Protein AF-A0A7S2Q6Z3-F1 (afdb_monomer_lite)

pLDDT: mean 83.71, std 16.45, range [35.47, 98.19]

Secondary structure (DSSP, 8-state):
-----HHHHHHHHTTPPPTTHHHHHHHHHHHHHH-TTSPPEEEEETHHHHHHHHHHHHHTT-TTT--SEEEEES----TTSPPPPPPSSSEEEEE--TT-STTTT---TTHHHHTTSS--

InterPro domains:
  IPR029058 Alpha/Beta hydrolase fold [SSF53474] (17-98)

Radius of gyration: 14.67 Å; chains: 1; bounding box: 47×22×41 Å

Sequence (120 aa):
LVPRDLGDDALVALGYPPSRVEEVERVYKSYRDQFPSYTSYGCGHSLGGTVLHELACKFEGELAYAFDRVDVFNAGGSPLQKRSPPLRRTRFLSHRVEGDLFSLFYEPPGAASACRSSTE

Foldseek 3Di:
DDDDPVVQLVCQQQQHQGPCLVVVLVVQVVVLVVVQPDAAEEEEEASSLSSQQVQQLVCLVPVSRHHQEYEYELYAHYPNHDAAADRDRYHYHYHYDPPRPRCPHPDHHNNVVVVPPPPD

Organism: NCBI:txid1333877

Structure (mmCIF, N/CA/C/O backbone):
data_AF-A0A7S2Q6Z3-F1
#
_entry.id   AF-A0A7S2Q6Z3-F1
#
loop_
_atom_site.group_PDB
_atom_site.id
_atom_site.type_symbol
_atom_site.label_atom_id
_atom_site.label_alt_id
_atom_site.label_comp_id
_atom_site.label_asym_id
_atom_site.label_entity_id
_atom_site.label_seq_id
_atom_site.pdbx_PDB_ins_code
_atom_site.Cartn_x
_atom_site.Cartn_y
_atom_site.Cartn_z
_atom_site.occupancy
_atom_site.B_iso_or_equiv
_atom_site.auth_seq_id
_atom_site.auth_comp_id
_atom_site.auth_asym_id
_atom_site.auth_atom_id
_atom_site.pdbx_PDB_model_num
ATOM 1 N N . LEU A 1 1 ? -1.853 -7.915 -25.791 1.00 40.66 1 LEU A N 1
ATOM 2 C CA . LEU A 1 1 ? -0.914 -6.783 -25.621 1.00 40.66 1 LEU A CA 1
ATOM 3 C C . LEU A 1 1 ? -1.713 -5.655 -24.987 1.00 40.66 1 LEU A C 1
ATOM 5 O O . LEU A 1 1 ? -2.461 -4.981 -25.676 1.00 40.66 1 LEU A O 1
ATOM 9 N N . VAL A 1 2 ? -1.716 -5.615 -23.656 1.00 44.31 2 VAL A N 1
ATOM 10 C CA . VAL A 1 2 ? -2.582 -4.742 -22.845 1.00 44.31 2 VAL A CA 1
ATOM 11 C C . VAL A 1 2 ? -2.074 -3.302 -22.977 1.00 44.31 2 VAL A C 1
ATOM 13 O O . VAL A 1 2 ? -0.855 -3.125 -22.917 1.00 44.31 2 VAL A O 1
ATOM 16 N N . PRO A 1 3 ? -2.934 -2.285 -23.184 1.00 51.00 3 PRO A N 1
ATOM 17 C CA . PRO A 1 3 ? -2.458 -0.918 -23.285 1.00 51.00 3 PRO A CA 1
ATOM 18 C C . PRO A 1 3 ? -1.981 -0.503 -21.892 1.00 51.00 3 PRO A C 1
ATOM 20 O O . PRO A 1 3 ? -2.779 -0.355 -20.969 1.00 51.00 3 PRO A O 1
ATOM 23 N N . ARG A 1 4 ? -0.659 -0.404 -21.728 1.00 52.91 4 ARG A N 1
ATOM 24 C CA . ARG A 1 4 ? -0.051 0.283 -20.590 1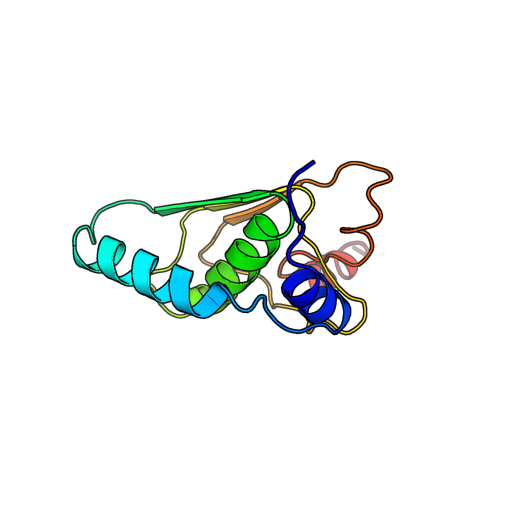.00 52.91 4 ARG A CA 1
ATOM 25 C C . ARG A 1 4 ? -0.590 1.706 -20.569 1.00 52.91 4 ARG A C 1
ATOM 27 O O . ARG A 1 4 ? -0.593 2.374 -21.605 1.00 52.91 4 ARG A O 1
ATOM 34 N N . ASP A 1 5 ? -1.040 2.145 -19.405 1.00 64.88 5 ASP A N 1
ATOM 35 C CA . ASP A 1 5 ? -1.396 3.536 -19.182 1.00 64.88 5 ASP A CA 1
ATOM 36 C C . ASP A 1 5 ? -0.091 4.333 -19.068 1.00 64.88 5 ASP A C 1
ATOM 38 O O . ASP A 1 5 ? 0.477 4.502 -17.991 1.00 64.88 5 ASP A O 1
ATOM 42 N N . LEU A 1 6 ? 0.445 4.740 -20.225 1.00 62.88 6 LEU A N 1
ATOM 43 C CA . LEU A 1 6 ? 1.714 5.468 -20.336 1.00 62.88 6 LEU A CA 1
ATOM 44 C C . LEU A 1 6 ? 1.729 6.740 -19.476 1.00 62.88 6 LEU A C 1
ATOM 46 O O . LEU A 1 6 ? 2.805 7.210 -19.113 1.00 62.88 6 LEU A O 1
ATOM 50 N N . GLY A 1 7 ? 0.552 7.293 -19.158 1.00 65.19 7 GLY A N 1
ATOM 51 C CA . GLY A 1 7 ? 0.412 8.435 -18.264 1.00 65.19 7 GLY A CA 1
ATOM 52 C C . GLY A 1 7 ? 0.781 8.093 -16.823 1.00 65.19 7 GLY A C 1
ATOM 53 O O . GLY A 1 7 ? 1.586 8.798 -16.221 1.00 65.19 7 GLY A O 1
ATOM 54 N N . ASP A 1 8 ? 0.267 6.985 -16.290 1.00 66.25 8 ASP A N 1
ATOM 55 C CA . ASP A 1 8 ? 0.613 6.523 -14.943 1.00 66.25 8 ASP A CA 1
ATOM 56 C C . ASP A 1 8 ? 2.082 6.076 -14.859 1.00 66.25 8 ASP A C 1
ATOM 58 O O . ASP A 1 8 ? 2.771 6.417 -13.898 1.00 66.25 8 ASP A O 1
ATOM 62 N N . ASP A 1 9 ? 2.601 5.400 -15.890 1.00 66.44 9 ASP A N 1
ATOM 63 C CA . ASP A 1 9 ? 4.024 5.036 -15.955 1.00 66.44 9 ASP A CA 1
ATOM 64 C C . ASP A 1 9 ? 4.925 6.290 -15.956 1.00 66.44 9 ASP A C 1
ATOM 66 O O . ASP A 1 9 ? 5.970 6.313 -15.301 1.00 66.44 9 ASP A O 1
ATOM 70 N N . ALA A 1 10 ? 4.513 7.361 -16.649 1.00 63.88 10 ALA A N 1
ATOM 71 C CA . ALA A 1 10 ? 5.224 8.638 -16.655 1.00 63.88 10 ALA A CA 1
ATOM 72 C C . ALA A 1 10 ? 5.144 9.363 -15.302 1.00 63.88 10 ALA A C 1
ATOM 74 O O . ALA A 1 10 ? 6.148 9.918 -14.8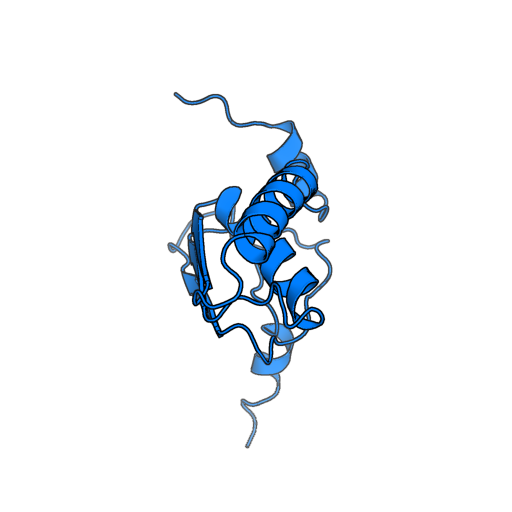57 1.00 63.88 10 ALA A O 1
ATOM 75 N N . LEU A 1 11 ? 3.992 9.337 -14.622 1.00 70.62 11 LEU A N 1
ATOM 76 C CA . LEU A 1 11 ? 3.850 9.886 -13.269 1.00 70.62 11 LEU A CA 1
ATOM 77 C C . LEU A 1 11 ? 4.782 9.172 -12.292 1.00 70.62 11 LEU A C 1
ATOM 79 O O . LEU A 1 11 ? 5.553 9.836 -11.597 1.00 70.62 11 LEU A O 1
ATOM 83 N N . VAL A 1 12 ? 4.786 7.837 -12.313 1.00 66.31 12 VAL A N 1
ATOM 84 C CA . VAL A 1 12 ? 5.691 7.031 -11.488 1.00 66.31 12 VAL A CA 1
ATOM 85 C C . VAL A 1 12 ? 7.144 7.361 -11.810 1.00 66.31 12 VAL A C 1
ATOM 87 O O . VAL A 1 12 ? 7.912 7.620 -10.888 1.00 66.31 12 VAL A O 1
ATOM 90 N N . ALA A 1 13 ? 7.524 7.439 -13.091 1.00 67.00 13 ALA A N 1
ATOM 91 C CA . ALA A 1 13 ? 8.881 7.803 -13.505 1.00 67.00 13 ALA A CA 1
ATOM 92 C C . ALA A 1 13 ? 9.299 9.206 -13.023 1.00 67.00 13 ALA A C 1
ATOM 94 O O . ALA A 1 13 ? 10.459 9.423 -12.668 1.00 67.00 13 ALA A O 1
ATOM 95 N N . LEU A 1 14 ? 8.358 10.146 -12.949 1.00 66.81 14 LEU A N 1
ATOM 96 C CA . LEU A 1 14 ? 8.569 11.496 -12.424 1.00 66.81 14 LEU A CA 1
ATOM 97 C C . LEU A 1 14 ? 8.475 11.582 -10.888 1.00 66.81 14 LEU A C 1
ATOM 99 O O . LEU A 1 14 ? 8.670 12.659 -10.330 1.00 66.81 14 LEU A O 1
ATOM 103 N N . GLY A 1 15 ? 8.227 10.463 -10.198 1.00 65.56 15 GLY A N 1
ATOM 104 C CA . GLY A 1 15 ? 8.157 10.391 -8.736 1.00 65.56 15 GLY A CA 1
ATOM 105 C C . GLY A 1 15 ? 6.807 10.804 -8.141 1.00 65.56 15 GLY A C 1
ATOM 106 O O . GLY A 1 15 ? 6.728 11.028 -6.933 1.00 65.56 15 GLY A O 1
ATOM 107 N N . TYR A 1 16 ? 5.760 10.908 -8.962 1.00 70.94 16 TYR A N 1
ATOM 108 C CA . TYR A 1 16 ? 4.392 11.192 -8.531 1.00 70.94 16 TYR A CA 1
ATOM 109 C C . TYR A 1 16 ? 3.602 9.899 -8.276 1.00 70.94 16 TYR A C 1
ATOM 111 O O . TYR A 1 16 ? 3.852 8.882 -8.931 1.00 70.94 16 TYR A O 1
ATOM 119 N N . PRO A 1 17 ? 2.627 9.923 -7.347 1.00 73.88 17 PRO A N 1
ATOM 120 C CA . PRO A 1 17 ? 1.728 8.796 -7.151 1.00 73.88 17 PRO A CA 1
ATOM 121 C C . PRO A 1 17 ? 0.898 8.540 -8.424 1.00 73.88 17 PRO A C 1
ATOM 123 O O . PRO A 1 17 ? 0.555 9.495 -9.130 1.00 73.88 17 PRO A O 1
ATOM 126 N N . PRO A 1 18 ? 0.532 7.277 -8.714 1.00 79.81 18 PRO A N 1
ATOM 127 C CA . PRO A 1 18 ? -0.397 6.959 -9.794 1.00 79.81 18 PRO A CA 1
ATOM 128 C C . PRO A 1 18 ? -1.721 7.721 -9.671 1.00 79.81 18 PRO A C 1
ATOM 130 O O . PRO A 1 18 ? -2.257 7.863 -8.569 1.00 79.81 18 PRO A O 1
ATOM 133 N N . SER A 1 19 ? -2.312 8.122 -10.799 1.00 79.75 19 SER A N 1
ATOM 134 C CA . SER A 1 19 ? -3.598 8.841 -10.841 1.00 79.75 19 SER A CA 1
ATOM 135 C C . SER A 1 19 ? -4.736 8.071 -10.159 1.00 79.75 19 SER A C 1
ATOM 137 O O . SER A 1 19 ? -5.651 8.652 -9.578 1.00 79.75 19 SER A O 1
ATOM 139 N N . ARG A 1 20 ? -4.643 6.737 -10.166 1.00 81.44 20 ARG A N 1
ATOM 140 C CA . ARG A 1 20 ? -5.635 5.820 -9.592 1.00 81.44 20 ARG A CA 1
ATOM 141 C C . ARG A 1 20 ? -5.640 5.761 -8.064 1.00 81.44 20 ARG A C 1
ATOM 143 O O . ARG A 1 20 ? -6.561 5.166 -7.507 1.00 81.44 20 ARG A O 1
ATOM 150 N N . VAL A 1 21 ? -4.647 6.334 -7.372 1.00 86.62 21 VAL A N 1
ATOM 151 C CA . VAL A 1 21 ? -4.541 6.219 -5.904 1.00 86.62 21 VAL A CA 1
ATOM 152 C C . VAL A 1 21 ? -5.793 6.758 -5.210 1.00 86.62 21 VAL A C 1
ATOM 154 O O . VAL A 1 21 ? -6.341 6.070 -4.354 1.00 86.62 21 VAL A O 1
ATOM 157 N N . GLU A 1 22 ? -6.292 7.929 -5.611 1.00 89.38 22 GLU A N 1
ATOM 158 C CA . GLU A 1 22 ? -7.461 8.559 -4.977 1.00 89.38 22 GLU A CA 1
ATOM 159 C C . GLU A 1 22 ? -8.750 7.750 -5.172 1.00 89.38 22 GLU A C 1
ATOM 161 O O . GLU A 1 22 ? -9.559 7.603 -4.251 1.00 89.38 22 GLU A O 1
ATOM 166 N N . GLU A 1 23 ? -8.946 7.183 -6.365 1.00 91.00 23 GLU A N 1
ATOM 167 C CA . GLU A 1 23 ? -10.118 6.358 -6.651 1.00 91.00 23 GLU A CA 1
ATOM 168 C C . GLU A 1 23 ? -10.102 5.070 -5.821 1.00 91.00 23 GLU A C 1
ATOM 170 O O . GLU A 1 23 ? -11.103 4.738 -5.177 1.00 91.00 23 GLU A O 1
ATOM 175 N N . VAL A 1 24 ? -8.964 4.368 -5.800 1.00 93.50 24 VAL A N 1
ATOM 176 C CA . VAL A 1 24 ? -8.810 3.119 -5.043 1.00 93.50 24 VAL A CA 1
ATOM 177 C C . VAL A 1 24 ? -8.923 3.381 -3.543 1.00 93.50 24 VAL A C 1
ATOM 179 O O . VAL A 1 24 ? -9.579 2.610 -2.844 1.00 93.50 24 VAL A O 1
ATOM 182 N N . GLU A 1 25 ? -8.365 4.489 -3.050 1.00 95.69 25 GLU A N 1
ATOM 183 C CA . GLU A 1 25 ? -8.519 4.922 -1.662 1.00 95.69 25 GLU A CA 1
ATOM 184 C C . GLU A 1 25 ? -9.994 5.059 -1.280 1.00 95.69 25 GLU A C 1
ATOM 186 O O . GLU A 1 25 ? -10.434 4.482 -0.285 1.00 95.69 25 GLU A O 1
ATOM 191 N N . ARG A 1 26 ? -10.767 5.800 -2.083 1.00 96.81 26 ARG A N 1
ATOM 192 C CA . ARG A 1 26 ? -12.192 6.047 -1.837 1.00 96.81 26 ARG A CA 1
ATOM 193 C C . ARG A 1 26 ? -12.984 4.742 -1.795 1.00 96.81 26 ARG A C 1
ATOM 195 O O . ARG A 1 26 ? -13.798 4.548 -0.894 1.00 96.81 26 ARG A O 1
ATOM 202 N N . VAL A 1 27 ? -12.741 3.846 -2.752 1.00 96.69 27 VAL A N 1
ATOM 203 C CA . VAL A 1 27 ? -13.408 2.538 -2.803 1.00 96.69 27 VAL A CA 1
ATOM 204 C C . VAL A 1 27 ? -13.031 1.700 -1.583 1.00 96.69 27 VAL A C 1
ATOM 206 O O . VAL A 1 27 ? -13.915 1.174 -0.908 1.00 96.69 27 VAL A O 1
ATOM 209 N N . TYR A 1 28 ? -11.745 1.619 -1.242 1.00 97.12 28 TYR A N 1
ATOM 210 C CA . TYR A 1 28 ? -11.279 0.866 -0.080 1.00 97.12 28 TYR A CA 1
ATOM 211 C C . TYR A 1 28 ? -11.867 1.396 1.235 1.00 97.12 28 TYR A C 1
ATOM 213 O O . TYR A 1 28 ? -12.397 0.604 2.017 1.00 97.12 28 TYR A O 1
ATOM 221 N N . LYS A 1 29 ? -11.852 2.719 1.455 1.00 97.62 29 LYS A N 1
ATOM 222 C CA . LYS A 1 29 ? -12.472 3.351 2.631 1.00 97.62 29 LYS A CA 1
ATOM 223 C C . LYS A 1 29 ? -13.949 2.977 2.743 1.00 97.62 29 LYS A C 1
ATOM 225 O O . LYS A 1 29 ? -14.365 2.499 3.790 1.00 97.62 29 LYS A O 1
ATOM 230 N N . SER A 1 30 ? -14.697 3.025 1.636 1.00 97.81 30 SER A N 1
ATOM 231 C CA . SER A 1 30 ? -16.118 2.648 1.637 1.00 97.81 30 SER A CA 1
ATOM 232 C C . SER A 1 30 ? -16.380 1.199 2.076 1.00 97.81 30 SER A C 1
ATOM 234 O O . SER A 1 30 ? -17.395 0.927 2.717 1.00 97.81 30 SER A O 1
ATOM 236 N N . TYR A 1 31 ? -15.474 0.262 1.769 1.00 97.00 31 TYR A N 1
ATOM 237 C CA . TYR A 1 31 ? -15.580 -1.124 2.235 1.00 97.00 31 TYR A CA 1
ATOM 238 C C . TYR A 1 31 ? -15.149 -1.276 3.693 1.00 97.00 31 TYR A C 1
ATOM 240 O O . TYR A 1 31 ? -15.783 -2.017 4.441 1.00 97.00 31 TYR A O 1
ATOM 248 N N . ARG A 1 32 ? -14.097 -0.570 4.118 1.00 96.75 32 ARG A N 1
ATOM 249 C CA . ARG A 1 32 ? -13.658 -0.549 5.520 1.00 96.75 32 ARG A CA 1
ATOM 250 C C . ARG A 1 32 ? -14.729 0.019 6.445 1.00 96.75 32 ARG A C 1
ATOM 252 O O . ARG A 1 32 ? -14.933 -0.540 7.516 1.00 96.75 32 ARG A O 1
ATOM 259 N N . ASP A 1 33 ? -15.450 1.043 6.002 1.00 97.38 33 ASP A N 1
ATOM 260 C CA . ASP A 1 33 ? -16.559 1.638 6.750 1.00 97.38 33 ASP A CA 1
ATOM 261 C C . ASP A 1 33 ? -17.743 0.672 6.892 1.00 97.38 33 ASP A C 1
ATOM 263 O O . ASP A 1 33 ? -18.373 0.606 7.946 1.00 97.38 33 ASP A O 1
ATOM 267 N N . GLN A 1 34 ? -18.031 -0.117 5.851 1.00 98.06 34 GLN A N 1
ATOM 268 C CA . GLN A 1 34 ? -19.087 -1.137 5.881 1.00 98.06 34 GLN A CA 1
ATOM 269 C C . GLN A 1 34 ? -18.707 -2.365 6.721 1.00 98.06 34 GLN A C 1
ATOM 271 O O . GLN A 1 34 ? -19.571 -2.972 7.353 1.00 98.06 34 GLN A O 1
ATOM 276 N N . PHE A 1 35 ? -17.422 -2.728 6.747 1.00 97.00 35 PHE A N 1
ATOM 277 C CA . PHE A 1 35 ? -16.913 -3.924 7.422 1.00 97.00 35 PHE A CA 1
ATOM 278 C C . PHE A 1 35 ? -15.733 -3.593 8.357 1.00 97.00 35 PHE A C 1
ATOM 280 O O . PHE A 1 35 ? -14.614 -4.079 8.149 1.00 97.00 35 PHE A O 1
ATOM 287 N N . PRO A 1 36 ? -15.951 -2.793 9.419 1.00 96.06 36 PRO A N 1
ATOM 288 C CA . PRO A 1 36 ? -14.863 -2.244 10.235 1.00 96.06 36 PRO A CA 1
ATOM 289 C C . PRO A 1 36 ? -14.092 -3.308 11.026 1.00 96.06 36 PRO A C 1
ATOM 291 O O . PRO A 1 36 ? -12.914 -3.121 11.335 1.00 96.06 36 PRO A O 1
ATOM 294 N N . SER A 1 37 ? -14.731 -4.441 11.330 1.00 96.12 37 SER A N 1
ATOM 295 C CA . SER A 1 37 ? -14.131 -5.550 12.079 1.00 96.12 37 SER A CA 1
ATOM 296 C C . SER A 1 37 ? -13.229 -6.458 11.241 1.00 96.12 37 SER A C 1
ATOM 298 O O . SER A 1 37 ? -12.545 -7.308 11.806 1.00 96.12 37 SER A O 1
ATOM 300 N N . TYR A 1 38 ? -13.231 -6.324 9.912 1.00 96.31 38 TYR A N 1
ATOM 301 C CA . TYR A 1 38 ? -12.442 -7.206 9.053 1.00 96.31 38 TYR A CA 1
ATOM 302 C C . TYR A 1 38 ? -10.962 -6.845 9.146 1.00 96.31 38 TYR A C 1
ATOM 304 O O . TYR A 1 38 ? -10.604 -5.672 9.238 1.00 96.31 38 TYR A O 1
ATOM 312 N N . THR A 1 39 ? -10.090 -7.842 9.072 1.00 96.44 39 THR A N 1
ATOM 313 C CA . THR A 1 39 ? -8.660 -7.606 8.865 1.00 96.44 39 THR A CA 1
ATOM 314 C C . THR A 1 39 ? -8.415 -7.351 7.383 1.00 96.44 39 THR A C 1
ATOM 316 O O . THR A 1 39 ? -8.871 -8.123 6.539 1.00 96.44 39 THR A O 1
ATOM 319 N N . SER A 1 40 ? -7.715 -6.269 7.052 1.00 97.06 40 SER A N 1
ATOM 320 C CA . SER A 1 40 ? -7.427 -5.905 5.667 1.00 97.06 40 SER A CA 1
ATOM 321 C C . SER A 1 40 ? -6.020 -6.321 5.249 1.00 97.06 40 SER A C 1
ATOM 323 O O . SER A 1 40 ? -5.028 -6.089 5.941 1.00 97.06 40 SER A O 1
ATOM 325 N N . TYR A 1 41 ? -5.951 -6.906 4.057 1.00 97.75 41 TYR A N 1
ATOM 326 C CA . TYR A 1 41 ? -4.723 -7.287 3.377 1.00 97.75 41 TYR A CA 1
ATOM 327 C C . TYR A 1 41 ? -4.699 -6.632 2.001 1.00 97.75 41 TYR A C 1
ATOM 329 O O . TYR A 1 41 ? -5.731 -6.558 1.333 1.00 97.75 41 TYR A O 1
ATOM 337 N N . GLY A 1 42 ? -3.531 -6.159 1.578 1.00 96.75 42 GLY A N 1
ATOM 338 C CA . GLY A 1 42 ? -3.331 -5.571 0.258 1.00 96.75 42 GLY A CA 1
ATOM 339 C C . GLY A 1 42 ? -2.328 -6.373 -0.557 1.00 96.75 42 GLY A C 1
ATOM 340 O O . GLY A 1 42 ? -1.322 -6.836 -0.027 1.00 96.75 42 GLY A O 1
ATOM 341 N N . CYS A 1 43 ? -2.566 -6.520 -1.856 1.00 97.12 43 CYS A N 1
ATOM 342 C CA . CYS A 1 43 ? -1.520 -6.977 -2.760 1.00 97.12 43 CYS A CA 1
ATOM 343 C C . CYS A 1 43 ? -1.622 -6.293 -4.119 1.00 97.12 43 CYS A C 1
ATOM 345 O O . CYS A 1 43 ? -2.704 -5.873 -4.531 1.00 97.12 43 CYS A O 1
ATOM 347 N N . GLY A 1 44 ? -0.492 -6.163 -4.808 1.00 94.00 44 GLY A N 1
ATOM 348 C CA . GLY A 1 44 ? -0.466 -5.525 -6.116 1.00 94.00 44 GLY A CA 1
ATOM 349 C C . GLY A 1 44 ? 0.808 -5.814 -6.89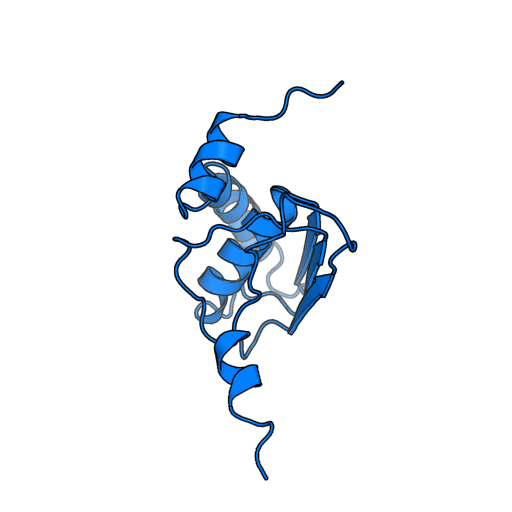2 1.00 94.00 44 GLY A C 1
ATOM 350 O O . GLY A 1 44 ? 1.894 -5.889 -6.323 1.00 94.00 44 GLY A O 1
ATOM 351 N N . HIS A 1 45 ? 0.673 -5.956 -8.207 1.00 90.69 45 HIS A N 1
ATOM 352 C CA . HIS A 1 45 ? 1.795 -6.093 -9.134 1.00 90.69 45 HIS A CA 1
ATOM 353 C C . HIS A 1 45 ? 1.973 -4.813 -9.952 1.00 90.69 45 HIS A C 1
ATOM 355 O O . HIS A 1 45 ? 0.979 -4.164 -10.290 1.00 90.69 45 HIS A O 1
ATOM 361 N N . SER A 1 46 ? 3.221 -4.453 -10.266 1.00 87.88 46 SER A N 1
ATOM 362 C CA . SER A 1 46 ? 3.556 -3.302 -11.110 1.00 87.88 46 SER A CA 1
ATOM 363 C C . SER A 1 46 ? 2.871 -2.023 -10.604 1.00 87.88 46 SER A C 1
ATOM 365 O O . SER A 1 46 ? 3.025 -1.679 -9.430 1.00 87.88 46 SER A O 1
ATOM 367 N N . LEU A 1 47 ? 2.070 -1.352 -11.435 1.00 86.44 47 LEU A N 1
ATOM 368 C CA . LEU A 1 47 ? 1.316 -0.156 -11.057 1.00 86.44 47 LEU A CA 1
ATOM 369 C C . LEU A 1 47 ? 0.410 -0.378 -9.836 1.00 86.44 47 LEU A C 1
ATOM 371 O O . LEU A 1 47 ? 0.330 0.477 -8.957 1.00 86.44 47 LEU A O 1
ATOM 375 N N . GLY A 1 48 ? -0.234 -1.545 -9.740 1.00 89.25 48 GLY A N 1
ATOM 376 C CA . GLY A 1 48 ? -1.047 -1.900 -8.576 1.00 89.25 48 GLY A CA 1
ATOM 377 C C . GLY A 1 48 ? -0.207 -2.004 -7.302 1.00 89.25 48 GLY A C 1
ATOM 378 O O . GLY A 1 48 ? -0.652 -1.594 -6.237 1.00 89.25 48 GLY A O 1
ATOM 379 N N . GLY A 1 49 ? 1.034 -2.485 -7.411 1.00 92.69 49 GLY A N 1
ATOM 380 C CA . GLY A 1 49 ? 1.987 -2.487 -6.302 1.00 92.69 49 GLY A CA 1
ATOM 381 C C . GLY A 1 49 ? 2.344 -1.070 -5.848 1.00 92.69 49 GLY A C 1
ATOM 382 O O . GLY A 1 49 ? 2.372 -0.797 -4.651 1.00 92.69 49 GLY A O 1
ATOM 383 N N . THR A 1 50 ? 2.542 -0.144 -6.790 1.00 91.19 50 THR A N 1
ATOM 384 C CA . THR A 1 50 ? 2.793 1.272 -6.476 1.00 91.19 50 THR A CA 1
ATOM 385 C C . THR A 1 50 ? 1.580 1.933 -5.817 1.00 91.19 50 THR A C 1
ATOM 387 O O . THR A 1 50 ? 1.739 2.623 -4.816 1.00 91.19 50 THR A O 1
ATOM 390 N N . VAL A 1 51 ? 0.358 1.663 -6.288 1.00 93.12 51 VAL A N 1
ATOM 391 C CA . VAL A 1 51 ? -0.869 2.145 -5.624 1.00 93.12 51 VAL A CA 1
ATOM 392 C C . VAL A 1 51 ? -0.955 1.625 -4.187 1.00 93.12 51 VAL A C 1
ATOM 394 O O . VAL A 1 51 ? -1.211 2.396 -3.265 1.00 93.12 51 VAL A O 1
ATOM 397 N N . LEU A 1 52 ? -0.700 0.332 -3.970 1.00 96.06 52 LEU A N 1
ATOM 398 C CA . LEU A 1 52 ? -0.729 -0.264 -2.633 1.00 96.06 52 LEU A CA 1
ATOM 399 C C . LEU A 1 52 ? 0.378 0.283 -1.716 1.00 96.06 52 LEU A C 1
ATOM 401 O O . LEU A 1 52 ? 0.133 0.433 -0.520 1.00 96.06 52 LEU A O 1
ATOM 405 N N . HIS A 1 53 ? 1.554 0.630 -2.253 1.00 94.88 53 HIS A N 1
ATOM 406 C CA . HIS A 1 53 ? 2.583 1.367 -1.510 1.00 94.88 53 HIS A CA 1
ATOM 407 C C . HIS A 1 53 ? 2.034 2.697 -0.988 1.00 94.88 53 HIS A C 1
ATOM 409 O O . HIS A 1 53 ? 2.113 2.963 0.211 1.00 94.88 53 HIS A O 1
ATOM 415 N N . GLU A 1 54 ? 1.454 3.515 -1.868 1.00 94.12 54 GLU A N 1
ATOM 416 C CA . GLU A 1 54 ? 0.931 4.835 -1.499 1.00 94.12 54 GLU A CA 1
ATOM 417 C C . GLU A 1 54 ? -0.186 4.731 -0.455 1.00 94.12 54 GLU A C 1
ATOM 419 O O . GLU A 1 54 ? -0.166 5.445 0.549 1.00 94.12 54 GLU A O 1
ATOM 424 N N . LEU A 1 55 ? -1.119 3.788 -0.624 1.00 96.00 55 LEU A N 1
ATOM 425 C CA . LEU A 1 55 ? -2.200 3.573 0.342 1.00 96.00 55 LEU A CA 1
ATOM 426 C C . LEU A 1 55 ? -1.683 3.097 1.703 1.00 96.00 55 LEU A C 1
ATOM 428 O O . LEU A 1 55 ? -2.143 3.590 2.731 1.00 96.00 55 LEU A O 1
ATOM 432 N N . ALA A 1 56 ? -0.717 2.174 1.731 1.00 96.50 56 ALA A N 1
ATOM 433 C CA . ALA A 1 56 ? -0.117 1.705 2.979 1.00 96.50 56 ALA A CA 1
ATOM 434 C C . ALA A 1 56 ? 0.567 2.850 3.742 1.00 96.50 56 ALA A C 1
ATOM 436 O O . ALA A 1 56 ? 0.374 2.997 4.948 1.00 96.50 56 ALA A O 1
ATOM 437 N N . CYS A 1 57 ? 1.313 3.697 3.029 1.00 94.81 57 CYS A N 1
ATOM 438 C CA . CYS A 1 57 ? 1.958 4.876 3.601 1.00 94.81 57 CYS A CA 1
ATOM 439 C C . CYS A 1 57 ? 0.940 5.904 4.103 1.00 94.81 57 CYS A C 1
ATOM 441 O O . CYS A 1 57 ? 1.099 6.438 5.201 1.00 94.81 57 CYS A O 1
ATOM 443 N N . LYS A 1 58 ? -0.125 6.158 3.333 1.00 94.50 58 LYS A N 1
ATOM 444 C CA . LYS A 1 58 ? -1.188 7.098 3.704 1.00 94.50 58 LYS A CA 1
ATOM 445 C C . LYS A 1 58 ? -1.952 6.642 4.949 1.00 94.50 58 LYS A C 1
ATOM 447 O O . LYS A 1 58 ? -2.179 7.440 5.854 1.00 94.50 58 LYS A O 1
ATOM 452 N N . PHE A 1 59 ? -2.307 5.360 5.029 1.00 96.19 59 PHE A N 1
ATOM 453 C CA . PHE A 1 59 ? -3.111 4.824 6.131 1.00 96.19 59 PHE A CA 1
ATOM 454 C C . PHE A 1 59 ? -2.323 4.455 7.382 1.00 96.19 59 PHE A C 1
ATOM 456 O O . PHE A 1 59 ? -2.929 4.105 8.392 1.00 96.19 59 PHE A O 1
ATOM 463 N N . GLU A 1 60 ? -1.000 4.599 7.383 1.00 93.62 60 GLU A N 1
ATOM 464 C CA . GLU A 1 60 ? -0.186 4.366 8.578 1.00 93.62 60 GLU A CA 1
ATOM 465 C C . GLU A 1 60 ? -0.658 5.201 9.781 1.00 93.62 60 GLU A C 1
ATOM 467 O O . GLU A 1 60 ? -0.572 4.742 10.920 1.00 93.62 60 GLU A O 1
ATOM 472 N N . GLY A 1 61 ? -1.192 6.407 9.546 1.00 91.88 61 GLY A N 1
ATOM 473 C CA . GLY A 1 61 ? -1.776 7.273 10.577 1.00 91.88 61 GLY A CA 1
ATOM 474 C C . GLY A 1 61 ? -3.269 7.052 10.858 1.00 91.88 61 GLY A C 1
ATOM 475 O O . GLY A 1 61 ? -3.771 7.547 11.865 1.00 91.88 61 GLY A O 1
ATOM 476 N N . GLU A 1 62 ? -3.983 6.307 10.013 1.00 95.12 62 GLU A N 1
ATOM 477 C CA . GLU A 1 62 ? -5.441 6.153 10.066 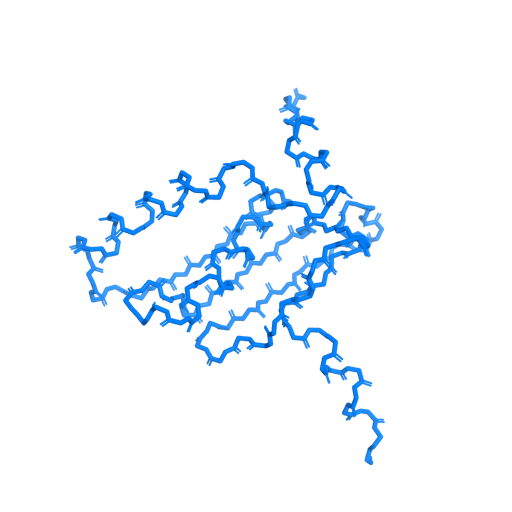1.00 95.12 62 GLU A CA 1
ATOM 478 C C . GLU A 1 62 ? -5.819 4.715 10.468 1.00 95.12 62 GLU A C 1
ATOM 480 O O . GLU A 1 62 ? -6.057 3.855 9.624 1.00 95.12 62 GLU A O 1
ATOM 485 N N . LEU A 1 63 ? -5.907 4.449 11.779 1.00 92.19 63 LEU A N 1
ATOM 486 C CA . LEU A 1 63 ? -6.150 3.107 12.349 1.00 92.19 63 LEU A CA 1
ATOM 487 C C . LEU A 1 63 ? -7.346 2.353 11.743 1.00 92.19 63 LEU A C 1
ATOM 489 O O . LEU A 1 63 ? -7.286 1.136 11.613 1.00 92.19 63 LEU A O 1
ATOM 493 N N . ALA A 1 64 ? -8.416 3.055 11.363 1.00 95.62 64 ALA A N 1
ATOM 494 C CA . ALA A 1 64 ? -9.593 2.438 10.750 1.00 95.62 64 ALA A CA 1
ATOM 495 C C . ALA A 1 64 ? -9.294 1.811 9.372 1.00 95.62 64 ALA A C 1
ATOM 497 O O . ALA A 1 64 ? -9.948 0.845 8.968 1.00 95.62 64 ALA A O 1
ATOM 498 N N . TYR A 1 65 ? -8.283 2.324 8.668 1.00 97.25 65 TYR A N 1
ATOM 499 C CA . TYR A 1 65 ? -7.977 1.983 7.279 1.00 97.25 65 TYR A CA 1
ATOM 500 C C . TYR A 1 65 ? -6.610 1.314 7.101 1.00 97.25 65 TYR A C 1
ATOM 502 O O . TYR A 1 65 ? -6.353 0.765 6.030 1.00 97.25 65 TYR A O 1
ATOM 510 N N . ALA A 1 66 ? -5.751 1.317 8.123 1.00 96.88 66 ALA A N 1
ATOM 511 C CA . ALA A 1 66 ? -4.455 0.646 8.081 1.00 96.88 66 ALA A CA 1
ATOM 512 C C . ALA A 1 66 ? -4.597 -0.833 7.683 1.00 96.88 66 ALA A C 1
ATOM 514 O O . ALA A 1 66 ? -5.516 -1.524 8.128 1.00 96.88 66 ALA A O 1
ATOM 515 N N . PHE A 1 67 ? -3.684 -1.308 6.837 1.00 97.62 67 PHE A N 1
ATOM 516 C CA . PHE A 1 67 ? -3.601 -2.720 6.479 1.00 97.62 67 PHE A CA 1
ATOM 517 C C . PHE A 1 67 ? -2.872 -3.495 7.577 1.00 97.62 67 PHE A C 1
ATOM 519 O O . PHE A 1 67 ? -1.974 -2.966 8.226 1.00 97.62 67 PHE A O 1
ATOM 526 N N . ASP A 1 68 ? -3.200 -4.773 7.737 1.00 97.62 68 ASP A N 1
ATOM 527 C CA . ASP A 1 68 ? -2.393 -5.684 8.556 1.00 97.62 68 ASP A CA 1
ATOM 528 C C . ASP A 1 68 ? -1.113 -6.083 7.803 1.00 97.62 68 ASP A C 1
ATOM 530 O O . ASP A 1 68 ? -0.000 -6.024 8.336 1.00 97.62 68 ASP A O 1
ATOM 534 N N . ARG A 1 69 ? -1.252 -6.412 6.510 1.00 97.88 69 ARG A N 1
ATOM 535 C CA . ARG A 1 69 ? -0.121 -6.696 5.617 1.00 97.88 69 ARG A CA 1
ATOM 536 C C . ARG A 1 69 ? -0.384 -6.246 4.182 1.00 97.88 69 ARG A C 1
ATOM 538 O O . ARG A 1 69 ? -1.495 -6.391 3.670 1.00 97.88 69 ARG A O 1
ATOM 545 N N . VAL A 1 70 ? 0.669 -5.756 3.533 1.00 98.19 70 VAL A N 1
ATOM 546 C CA . VAL A 1 70 ? 0.704 -5.429 2.106 1.00 98.19 70 VAL A CA 1
ATOM 547 C C . VAL A 1 70 ? 1.858 -6.158 1.422 1.00 98.19 70 VAL A C 1
ATOM 549 O O . VAL A 1 70 ? 2.996 -6.082 1.881 1.00 98.19 70 VAL A O 1
ATOM 552 N N . ASP A 1 71 ? 1.556 -6.836 0.316 1.00 97.75 71 ASP A N 1
ATOM 553 C CA . ASP A 1 71 ? 2.509 -7.548 -0.537 1.00 97.75 71 ASP A CA 1
ATOM 554 C C . ASP A 1 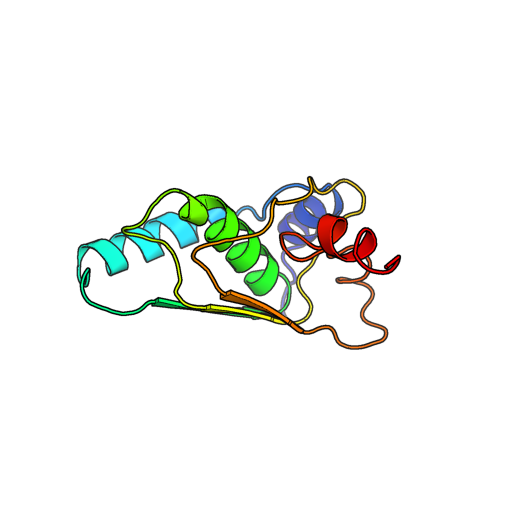71 ? 2.565 -6.905 -1.929 1.00 97.75 71 ASP A C 1
ATOM 556 O O . ASP A 1 71 ? 1.600 -6.966 -2.696 1.00 97.75 71 ASP A O 1
ATOM 560 N N . VAL A 1 72 ? 3.694 -6.301 -2.290 1.00 95.62 72 VAL A N 1
ATOM 561 C CA . VAL A 1 72 ? 3.872 -5.688 -3.613 1.00 95.62 72 VAL A CA 1
ATOM 562 C C . VAL A 1 72 ? 4.880 -6.456 -4.449 1.00 95.62 72 VAL A C 1
ATOM 564 O O . VAL A 1 72 ? 5.901 -6.910 -3.942 1.00 95.62 72 VAL A O 1
ATOM 567 N N . PHE A 1 73 ? 4.604 -6.581 -5.742 1.00 92.81 73 PHE A N 1
ATOM 568 C CA . PHE A 1 73 ? 5.419 -7.347 -6.679 1.00 92.81 73 PHE A CA 1
ATOM 569 C C . PHE A 1 73 ? 5.854 -6.448 -7.830 1.00 92.81 73 PHE A C 1
ATOM 571 O O . PHE A 1 73 ? 5.006 -5.931 -8.557 1.00 92.81 73 PHE A O 1
ATOM 578 N N . ASN A 1 74 ? 7.161 -6.264 -8.010 1.00 89.44 74 ASN A N 1
ATOM 579 C CA . ASN A 1 74 ? 7.739 -5.415 -9.057 1.00 89.44 74 ASN A CA 1
ATOM 580 C C . ASN A 1 74 ? 7.091 -4.023 -9.127 1.00 89.44 74 ASN A C 1
ATOM 582 O O . ASN A 1 74 ? 6.782 -3.526 -10.210 1.00 89.44 74 ASN A O 1
ATOM 586 N N . ALA A 1 75 ? 6.824 -3.420 -7.968 1.00 88.25 75 ALA A N 1
ATOM 587 C CA . ALA A 1 75 ? 6.256 -2.082 -7.914 1.00 88.25 75 ALA A CA 1
ATOM 588 C C . ALA A 1 75 ? 7.174 -1.089 -8.641 1.00 88.25 75 ALA A C 1
ATOM 590 O O . ALA A 1 75 ? 8.401 -1.181 -8.558 1.00 88.25 75 ALA A O 1
ATOM 591 N N . GLY A 1 76 ? 6.564 -0.160 -9.374 1.00 85.06 76 GLY A N 1
ATOM 592 C CA . GLY A 1 76 ? 7.290 0.903 -10.054 1.00 85.06 76 GLY A CA 1
ATOM 593 C C . GLY A 1 76 ? 7.782 1.945 -9.055 1.00 85.06 76 GLY A C 1
ATOM 594 O O . GLY A 1 76 ? 7.069 2.268 -8.100 1.00 85.06 76 GLY A O 1
ATOM 595 N N . GLY A 1 77 ? 8.981 2.473 -9.289 1.00 83.12 77 GLY A N 1
ATOM 596 C CA . GLY A 1 77 ? 9.560 3.558 -8.499 1.00 83.12 77 GLY A CA 1
ATOM 597 C C . GLY A 1 77 ? 10.435 4.476 -9.344 1.00 83.12 77 GLY A C 1
ATOM 598 O O . GLY A 1 77 ? 10.753 4.169 -10.495 1.00 83.12 77 GLY A O 1
ATOM 599 N N . SER A 1 78 ? 10.835 5.604 -8.767 1.00 79.81 78 SER A N 1
ATOM 600 C CA . SER A 1 78 ? 11.634 6.628 -9.447 1.00 79.81 78 SER A CA 1
ATOM 601 C C . SER A 1 78 ? 12.756 7.143 -8.554 1.00 79.81 78 SER A C 1
ATOM 603 O O . SER A 1 78 ? 12.565 7.249 -7.344 1.00 79.81 78 SER A O 1
ATOM 605 N N . PRO A 1 79 ? 13.910 7.544 -9.124 1.00 78.12 79 PRO A N 1
ATOM 606 C CA . PRO A 1 79 ? 14.966 8.201 -8.356 1.00 78.12 79 PRO A CA 1
ATOM 607 C C . PRO A 1 79 ? 14.518 9.538 -7.740 1.00 78.12 79 PRO A C 1
ATOM 609 O O . PRO A 1 79 ? 15.168 10.035 -6.824 1.00 78.12 79 PRO A O 1
ATOM 612 N N . LEU A 1 80 ? 13.424 10.127 -8.238 1.00 78.88 80 LEU A N 1
ATOM 613 C CA . LEU A 1 80 ? 12.824 11.356 -7.713 1.00 78.88 80 LEU A CA 1
ATOM 614 C C . LEU A 1 80 ? 11.731 11.084 -6.671 1.00 78.88 80 LEU A C 1
ATOM 616 O O . LEU A 1 80 ? 11.227 12.024 -6.055 1.00 78.88 80 LEU A O 1
ATOM 620 N N . GLN A 1 81 ? 11.347 9.820 -6.474 1.00 78.06 81 GLN A N 1
ATOM 621 C CA . GLN A 1 81 ? 10.298 9.453 -5.536 1.00 78.06 81 GLN A CA 1
ATOM 622 C C . GLN A 1 81 ? 10.713 9.821 -4.109 1.00 78.06 81 GLN A C 1
ATOM 624 O O . GLN A 1 81 ? 11.814 9.518 -3.640 1.00 78.06 81 GLN A O 1
ATOM 629 N N . LYS A 1 82 ? 9.802 10.475 -3.386 1.00 79.06 82 LYS A N 1
ATOM 630 C CA . LYS A 1 82 ? 10.017 10.781 -1.975 1.00 79.06 82 LYS A CA 1
ATOM 631 C C . LYS A 1 82 ? 10.044 9.482 -1.174 1.00 79.06 82 LYS A C 1
ATOM 633 O O . LYS A 1 82 ? 9.138 8.662 -1.266 1.00 79.06 82 LYS A O 1
ATOM 638 N N . ARG A 1 83 ? 11.063 9.330 -0.332 1.00 85.94 83 ARG A N 1
ATOM 639 C CA . ARG A 1 83 ? 11.186 8.173 0.559 1.00 85.94 83 ARG A CA 1
ATOM 640 C C . ARG A 1 83 ? 10.099 8.172 1.626 1.00 85.94 83 ARG A C 1
ATOM 642 O O . ARG A 1 83 ? 9.925 9.159 2.346 1.00 85.94 83 ARG A O 1
ATOM 649 N N . SER A 1 84 ? 9.448 7.028 1.769 1.00 89.12 84 SER A N 1
ATOM 650 C CA . SER A 1 84 ? 8.439 6.781 2.795 1.00 89.12 84 SER A CA 1
ATOM 651 C C . SER A 1 84 ? 9.093 6.297 4.100 1.00 89.12 84 SER A C 1
ATOM 653 O O . SER A 1 84 ? 10.014 5.470 4.053 1.00 89.12 84 SER A O 1
ATOM 655 N N . PRO A 1 85 ? 8.665 6.795 5.279 1.00 89.62 85 PRO A N 1
ATOM 656 C CA . PRO A 1 85 ? 9.174 6.313 6.562 1.00 89.62 85 PRO A CA 1
ATOM 657 C C . PRO A 1 85 ? 8.791 4.838 6.795 1.00 89.62 85 PRO A C 1
ATOM 659 O O . PRO A 1 85 ? 7.875 4.334 6.144 1.00 89.62 85 PRO A O 1
ATOM 662 N N . PRO A 1 86 ? 9.454 4.133 7.732 1.00 92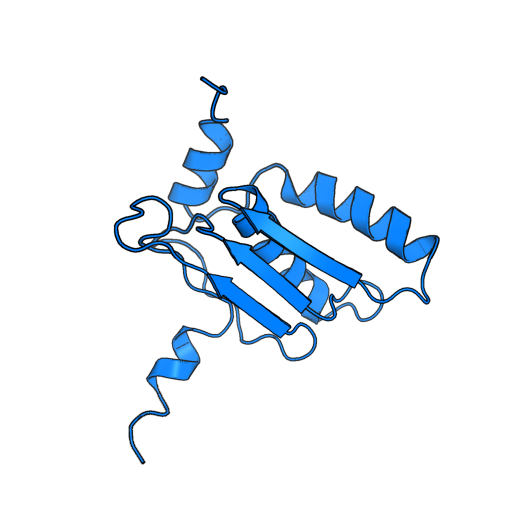.88 86 PRO A N 1
ATOM 663 C CA . PRO A 1 86 ? 9.046 2.785 8.118 1.00 92.88 86 PRO A CA 1
ATOM 664 C C . PRO A 1 86 ? 7.600 2.755 8.630 1.00 92.88 86 PRO A C 1
ATOM 666 O O . PRO A 1 86 ? 7.221 3.576 9.472 1.00 92.88 86 PRO A O 1
ATOM 669 N N . LEU A 1 87 ? 6.821 1.781 8.161 1.00 94.56 87 LEU A N 1
ATOM 670 C CA . LEU A 1 87 ? 5.467 1.522 8.652 1.00 94.56 87 LEU A CA 1
ATOM 671 C C . LEU A 1 87 ? 5.541 0.741 9.968 1.00 94.56 87 LEU A C 1
ATOM 673 O O . LEU A 1 87 ? 6.337 -0.188 10.102 1.00 94.56 87 LEU A O 1
ATOM 677 N N . ARG A 1 88 ? 4.732 1.125 10.958 1.00 95.19 88 ARG A N 1
ATOM 678 C CA . ARG A 1 88 ? 4.663 0.471 12.274 1.00 95.19 88 ARG A CA 1
ATOM 679 C C . ARG A 1 88 ? 3.429 -0.409 12.407 1.00 95.19 88 ARG A C 1
ATOM 681 O O . ARG A 1 88 ? 3.451 -1.348 13.198 1.00 95.19 88 ARG A O 1
ATOM 688 N N . ARG A 1 89 ? 2.357 -0.085 11.682 1.00 94.44 89 ARG A N 1
ATOM 689 C CA . ARG A 1 89 ? 1.088 -0.821 11.730 1.00 94.44 89 ARG A CA 1
ATOM 690 C C . ARG A 1 89 ? 0.983 -1.833 10.605 1.00 94.44 89 ARG A C 1
ATOM 692 O O . ARG A 1 89 ? 0.614 -2.974 10.848 1.00 94.44 89 ARG A O 1
ATOM 699 N N . THR A 1 90 ? 1.356 -1.419 9.398 1.00 97.06 90 THR A N 1
ATOM 700 C CA . THR A 1 90 ? 1.267 -2.277 8.217 1.00 97.06 90 THR A CA 1
ATOM 701 C C . THR A 1 90 ? 2.551 -3.072 8.031 1.00 97.06 90 THR A C 1
ATOM 703 O O . THR A 1 90 ? 3.620 -2.494 7.827 1.00 97.06 90 THR A O 1
ATOM 706 N N . ARG A 1 91 ? 2.463 -4.406 8.012 1.00 97.19 91 ARG A N 1
ATOM 707 C CA . ARG A 1 91 ? 3.585 -5.241 7.567 1.00 97.19 91 ARG A CA 1
ATOM 708 C C . ARG A 1 91 ? 3.745 -5.109 6.056 1.00 97.19 91 ARG A C 1
ATOM 710 O O . ARG A 1 91 ? 2.874 -5.544 5.310 1.00 97.19 91 ARG A O 1
ATOM 717 N N . PHE A 1 92 ? 4.857 -4.542 5.601 1.00 97.31 92 PHE A N 1
ATOM 718 C CA . PHE A 1 92 ? 5.087 -4.297 4.179 1.00 97.31 92 PHE A CA 1
ATOM 719 C C . PHE A 1 92 ? 6.124 -5.264 3.608 1.00 97.31 92 PHE A C 1
ATOM 721 O O . PHE A 1 92 ? 7.268 -5.287 4.060 1.00 97.31 92 PHE A O 1
ATOM 728 N N . LEU A 1 93 ? 5.728 -6.055 2.614 1.00 96.00 93 LEU A N 1
ATOM 729 C CA . LEU A 1 93 ? 6.586 -7.011 1.924 1.00 96.00 93 LEU A CA 1
ATOM 730 C C . LEU A 1 93 ? 6.716 -6.602 0.458 1.00 96.00 93 LEU A C 1
ATOM 732 O O . LEU A 1 93 ? 5.723 -6.453 -0.252 1.00 96.00 93 LEU A O 1
ATOM 736 N N . SER A 1 94 ? 7.955 -6.416 0.011 1.00 93.75 94 SER A N 1
ATOM 737 C CA . SER A 1 94 ? 8.271 -6.077 -1.373 1.00 93.75 94 SER A CA 1
ATOM 738 C C . SER A 1 94 ? 9.014 -7.224 -2.029 1.00 93.75 94 SER A C 1
ATOM 740 O O . SER A 1 94 ? 10.088 -7.620 -1.580 1.00 93.75 94 SER A O 1
ATOM 742 N N . HIS A 1 95 ? 8.464 -7.698 -3.136 1.00 92.44 95 HIS A N 1
ATOM 743 C CA . HIS A 1 95 ? 8.991 -8.789 -3.936 1.00 92.44 95 HIS A CA 1
ATOM 744 C C . HIS A 1 95 ? 9.461 -8.216 -5.269 1.00 92.44 95 HIS A C 1
ATOM 746 O O . HIS A 1 95 ? 8.688 -7.583 -5.990 1.00 92.44 95 HIS A O 1
ATOM 752 N N . ARG A 1 96 ? 10.735 -8.418 -5.599 1.00 87.31 96 ARG A N 1
ATOM 753 C CA . ARG A 1 96 ? 11.327 -7.935 -6.848 1.00 87.31 96 ARG A CA 1
ATOM 754 C C . ARG A 1 96 ? 11.875 -9.104 -7.653 1.00 87.31 96 ARG A C 1
ATOM 756 O O . ARG A 1 96 ? 12.612 -9.927 -7.120 1.00 87.31 96 ARG A O 1
ATOM 763 N N . VAL A 1 97 ? 11.549 -9.131 -8.940 1.00 84.56 97 VAL A N 1
ATOM 764 C CA . VAL A 1 97 ? 12.194 -10.000 -9.923 1.00 84.56 97 VAL A CA 1
ATOM 765 C C . VAL A 1 97 ? 13.504 -9.355 -10.363 1.00 84.56 97 VAL A C 1
ATOM 767 O O . VAL A 1 97 ? 13.558 -8.174 -10.720 1.00 84.56 97 VAL A O 1
ATOM 770 N N . GLU A 1 98 ? 14.577 -10.135 -10.315 1.00 80.81 98 GLU A N 1
ATOM 771 C CA . GLU A 1 98 ? 15.889 -9.706 -10.782 1.00 80.81 98 GLU A CA 1
ATOM 772 C C . GLU A 1 98 ? 15.841 -9.351 -12.278 1.00 80.81 98 GLU A C 1
ATOM 774 O O . GLU A 1 98 ? 15.201 -10.033 -13.076 1.00 80.81 98 GLU A O 1
ATOM 779 N N . GLY A 1 99 ? 16.484 -8.245 -12.659 1.00 79.00 99 GLY A N 1
ATOM 780 C CA . GLY A 1 99 ? 16.474 -7.753 -14.040 1.00 79.00 99 GLY A CA 1
ATOM 781 C C . GLY A 1 99 ? 15.236 -6.945 -14.445 1.00 79.00 99 GLY A C 1
ATOM 782 O O . GLY A 1 99 ? 15.222 -6.404 -15.550 1.00 79.00 99 GLY A O 1
ATOM 783 N N . ASP A 1 100 ? 14.228 -6.787 -13.577 1.00 80.00 100 ASP A N 1
ATOM 784 C CA . ASP A 1 100 ? 13.120 -5.870 -13.862 1.00 80.00 100 ASP A CA 1
ATOM 785 C C . ASP A 1 100 ? 13.593 -4.408 -13.770 1.00 80.00 100 ASP A C 1
ATOM 787 O O . ASP A 1 100 ? 14.032 -3.927 -12.714 1.00 80.00 100 ASP A O 1
ATOM 791 N N . LEU A 1 101 ? 13.528 -3.720 -14.912 1.00 79.38 101 LEU A N 1
ATOM 792 C CA . LEU A 1 101 ? 13.926 -2.324 -15.073 1.00 79.38 101 LEU A CA 1
ATOM 793 C C . LEU A 1 101 ? 12.896 -1.357 -14.476 1.00 79.38 101 LEU A C 1
ATOM 795 O O . LEU A 1 101 ? 13.270 -0.264 -14.056 1.00 79.38 101 LEU A O 1
ATOM 799 N N . PHE A 1 102 ? 11.619 -1.742 -14.402 1.00 74.44 102 PHE A N 1
ATOM 800 C CA . PHE A 1 102 ? 10.550 -0.859 -13.919 1.00 74.44 102 PHE A CA 1
ATOM 801 C C . PHE A 1 102 ? 10.573 -0.690 -12.400 1.00 74.44 102 PHE A C 1
ATOM 803 O O . PHE A 1 102 ? 10.206 0.361 -11.882 1.00 74.44 102 PHE A O 1
ATOM 810 N N . SER A 1 103 ? 11.072 -1.694 -11.682 1.00 80.62 103 SER A N 1
ATOM 811 C CA . SER A 1 103 ? 11.276 -1.638 -10.235 1.00 80.62 103 SER A CA 1
ATOM 812 C C . SER A 1 103 ? 12.714 -1.268 -9.856 1.00 80.62 103 SER A C 1
ATOM 814 O O . SER A 1 103 ? 13.122 -1.494 -8.717 1.00 80.62 103 SER A O 1
ATOM 816 N N . LEU A 1 104 ? 13.525 -0.769 -10.801 1.00 83.12 104 LEU A N 1
ATOM 817 C CA . LEU A 1 104 ? 14.951 -0.516 -10.570 1.00 83.12 104 LEU A CA 1
ATOM 818 C C . LEU A 1 104 ? 15.194 0.467 -9.428 1.00 83.12 104 LEU A C 1
ATOM 820 O O . LEU A 1 104 ? 16.078 0.232 -8.607 1.00 83.12 104 LEU A O 1
ATOM 824 N N . PHE A 1 105 ? 14.378 1.514 -9.376 1.00 85.44 105 PHE A N 1
ATOM 825 C CA . PHE A 1 105 ? 14.464 2.588 -8.390 1.00 85.44 105 PHE A CA 1
ATOM 826 C C . PHE A 1 105 ? 13.425 2.462 -7.275 1.00 85.44 105 PHE A C 1
ATOM 828 O O . PHE A 1 105 ? 13.265 3.384 -6.483 1.00 85.44 105 PHE A O 1
ATOM 835 N N . TYR A 1 106 ? 12.690 1.351 -7.225 1.00 89.06 106 TYR A N 1
ATOM 836 C CA . TYR A 1 106 ? 11.680 1.159 -6.199 1.00 89.06 106 TYR A CA 1
ATOM 837 C C . TYR A 1 106 ? 12.326 0.902 -4.837 1.00 89.06 106 TYR A C 1
ATOM 839 O O . TYR A 1 106 ? 13.125 -0.022 -4.678 1.00 89.06 106 TYR A O 1
ATOM 847 N N . GLU A 1 107 ? 11.921 1.690 -3.844 1.00 90.44 107 GLU A N 1
ATOM 848 C CA . GLU A 1 107 ? 12.295 1.513 -2.445 1.00 90.44 107 GLU A CA 1
ATOM 849 C C . GLU A 1 107 ? 11.026 1.259 -1.606 1.00 90.44 107 GLU A C 1
ATOM 851 O O . GLU A 1 107 ? 10.106 2.084 -1.620 1.00 90.44 107 GLU A O 1
ATOM 856 N N . PRO A 1 108 ? 10.937 0.148 -0.848 1.00 92.44 108 PRO A N 1
ATOM 857 C CA . PRO A 1 108 ? 9.834 -0.043 0.086 1.00 92.44 108 PRO A CA 1
ATOM 858 C C . PRO A 1 108 ? 9.918 0.956 1.259 1.00 92.44 108 PRO A C 1
ATOM 860 O O . PRO A 1 108 ? 10.997 1.486 1.555 1.00 92.44 108 PRO A O 1
ATOM 863 N N . PRO A 1 109 ? 8.807 1.200 1.978 1.00 92.75 109 PRO A N 1
ATOM 864 C CA . PRO A 1 109 ? 8.802 2.093 3.133 1.00 92.75 109 PRO A CA 1
ATOM 865 C C . PRO A 1 109 ? 9.857 1.680 4.167 1.00 92.75 109 PRO A C 1
ATOM 867 O O . PRO A 1 109 ? 9.941 0.517 4.560 1.00 92.75 109 PRO A O 1
ATOM 870 N N . GLY A 1 110 ? 10.684 2.630 4.607 1.00 88.88 110 GLY A N 1
ATOM 871 C CA . GLY A 1 110 ? 11.755 2.376 5.574 1.00 88.88 110 GLY A CA 1
ATOM 872 C C . GLY A 1 110 ? 13.052 1.768 5.021 1.00 88.88 110 GLY A C 1
ATOM 873 O O . GLY A 1 110 ? 13.984 1.569 5.803 1.00 88.88 110 GLY A O 1
ATOM 874 N N . ALA A 1 111 ? 13.184 1.540 3.708 1.00 83.56 111 ALA A N 1
ATOM 875 C CA . ALA A 1 111 ? 14.403 0.975 3.109 1.00 83.56 111 ALA A CA 1
ATOM 876 C C . ALA A 1 111 ? 15.686 1.763 3.451 1.00 83.56 111 ALA A C 1
ATOM 878 O O . ALA A 1 111 ? 16.732 1.175 3.722 1.00 83.56 111 ALA A O 1
ATOM 879 N N . ALA A 1 112 ? 15.608 3.095 3.532 1.00 64.81 112 ALA A N 1
ATOM 880 C CA . ALA A 1 112 ? 16.753 3.940 3.883 1.00 64.81 112 ALA A CA 1
ATOM 881 C C . ALA A 1 112 ? 17.242 3.769 5.339 1.00 64.81 112 ALA A C 1
ATOM 883 O O . ALA A 1 112 ? 18.394 4.084 5.641 1.00 64.81 112 ALA A O 1
ATOM 884 N N . SER A 1 113 ? 16.392 3.276 6.245 1.00 54.88 113 SER A N 1
ATOM 885 C CA . SER A 1 113 ? 16.754 3.024 7.646 1.00 54.88 113 SER A CA 1
ATOM 886 C C . SER A 1 113 ? 17.515 1.707 7.823 1.00 54.88 113 SER A C 1
ATOM 888 O O . SER A 1 113 ? 18.388 1.632 8.683 1.00 54.88 113 SER A O 1
ATOM 890 N N . ALA A 1 114 ? 17.252 0.704 6.977 1.00 52.47 114 ALA A N 1
ATOM 891 C CA . ALA A 1 114 ? 17.922 -0.599 7.025 1.00 52.47 114 ALA A CA 1
ATOM 892 C C . ALA A 1 114 ? 19.420 -0.518 6.674 1.00 52.47 114 ALA A C 1
ATOM 894 O O . ALA A 1 114 ? 20.222 -1.309 7.158 1.00 52.47 114 ALA A O 1
ATOM 895 N N . CYS A 1 115 ? 19.832 0.482 5.889 1.00 37.41 115 CYS A N 1
ATOM 896 C CA . CYS A 1 115 ? 21.235 0.655 5.510 1.00 37.41 115 CYS A CA 1
ATOM 897 C C . CYS A 1 115 ? 22.129 1.184 6.656 1.00 37.41 115 CYS A C 1
ATOM 899 O O . CYS A 1 115 ? 23.347 1.223 6.503 1.00 37.41 115 CYS A O 1
ATOM 901 N N . ARG A 1 116 ? 21.554 1.598 7.799 1.00 39.75 116 ARG A N 1
ATOM 902 C CA . ARG A 1 116 ? 22.297 2.156 8.949 1.00 39.75 116 ARG A CA 1
ATOM 903 C C . ARG A 1 116 ? 22.495 1.184 10.117 1.00 39.75 116 ARG A C 1
ATOM 905 O O . ARG A 1 116 ? 23.165 1.552 11.072 1.00 39.75 116 ARG A O 1
ATOM 912 N N . SER A 1 117 ? 21.943 -0.027 10.053 1.00 42.59 117 SER A N 1
ATOM 913 C CA . SER A 1 117 ? 22.014 -1.023 11.136 1.00 42.59 117 SER A CA 1
ATOM 914 C C . SER A 1 117 ? 23.028 -2.149 10.889 1.00 42.59 117 SER A C 1
ATOM 916 O O . SER A 1 117 ? 22.991 -3.154 11.585 1.00 42.59 117 SER A O 1
ATOM 918 N N . SER A 1 118 ? 23.918 -2.010 9.900 1.00 39.12 118 SER A N 1
ATOM 919 C CA . SER A 1 118 ? 24.919 -3.038 9.534 1.00 39.12 118 SER A CA 1
ATOM 920 C C . SER A 1 118 ? 26.315 -2.777 10.118 1.00 39.12 118 SER A C 1
ATOM 922 O O . SER A 1 118 ? 27.294 -3.366 9.670 1.00 39.12 118 SER A O 1
ATOM 924 N N . THR A 1 119 ? 26.419 -1.865 11.080 1.00 40.19 119 THR A N 1
ATOM 925 C CA . THR A 1 119 ? 27.650 -1.566 11.823 1.00 40.19 119 THR A CA 1
ATOM 926 C C . THR A 1 119 ? 27.339 -1.614 13.310 1.00 40.19 119 THR A C 1
ATOM 928 O O . THR A 1 119 ? 27.193 -0.571 13.940 1.00 40.19 119 THR A O 1
ATOM 931 N N . GLU A 1 120 ? 27.206 -2.829 13.833 1.00 35.47 120 GLU A N 1
ATOM 932 C CA . GLU A 1 120 ? 27.488 -3.180 15.229 1.00 35.47 120 GLU A CA 1
ATOM 933 C C . GLU A 1 120 ? 28.272 -4.494 15.251 1.00 35.47 120 GLU A C 1
ATOM 935 O O . GLU A 1 120 ? 27.928 -5.395 14.448 1.00 35.47 120 GLU A O 1
#